Protein AF-A0A954A8N2-F1 (afdb_monomer_lite)

Sequence (70 aa):
MSLNFRDLMVIRGHYNPRLPLPVVPLSDAAGEIVEVGAEVTSSKPGDRVVTHFVVDWDRGPFRGEYLRTT

Secondary structure (DSSP, 8-state):
----HHHHHHHTTSS-TT--SS-------EEE-----TT--S--TT-EEE--SSTT--SSS--GGG----

Structure (mmCIF, N/CA/C/O backbone):
data_AF-A0A954A8N2-F1
#
_entry.id   AF-A0A954A8N2-F1
#
loop_
_atom_site.group_PDB
_atom_site.id
_atom_site.type_symbol
_atom_site.label_atom_id
_atom_site.label_alt_id
_atom_site.label_comp_id
_atom_site.label_asym_id
_atom_site.label_entity_id
_atom_site.label_seq_id
_atom_site.pdbx_PDB_ins_code
_atom_site.Cartn_x
_atom_site.Cartn_y
_atom_site.Cartn_z
_atom_site.occupancy
_atom_site.B_iso_or_equiv
_atom_site.auth_seq_id
_atom_site.auth_comp_id
_atom_site.auth_asym_id
_atom_site.auth_atom_id
_atom_site.pdbx_PDB_model_num
ATOM 1 N N . MET A 1 1 ? -3.240 11.325 -3.123 1.00 72.12 1 MET A N 1
ATOM 2 C CA . MET A 1 1 ? -2.758 10.523 -4.263 1.00 72.12 1 MET A CA 1
ATOM 3 C C . MET A 1 1 ? -1.666 11.316 -4.952 1.00 72.12 1 MET A C 1
ATOM 5 O O . MET A 1 1 ? -1.936 12.442 -5.357 1.00 72.12 1 MET A O 1
ATOM 9 N N . SER A 1 2 ? -0.455 10.770 -5.022 1.00 90.12 2 SER A N 1
ATOM 10 C CA . SER A 1 2 ? 0.660 11.326 -5.798 1.00 90.12 2 SER A CA 1
ATOM 11 C C . SER A 1 2 ? 1.049 10.339 -6.892 1.00 90.12 2 SER A C 1
ATOM 13 O O . SER A 1 2 ? 0.868 9.134 -6.742 1.00 90.12 2 SER A O 1
ATOM 15 N N . LEU A 1 3 ? 1.555 10.869 -8.003 1.00 94.25 3 LEU A N 1
ATOM 16 C CA . LEU A 1 3 ? 2.119 10.072 -9.084 1.00 94.25 3 LEU A CA 1
ATOM 17 C C . LEU A 1 3 ? 3.632 10.223 -9.064 1.00 94.25 3 LEU A C 1
ATOM 19 O O . LEU A 1 3 ? 4.152 11.336 -8.980 1.00 94.25 3 LEU A O 1
ATOM 23 N N . ASN A 1 4 ? 4.321 9.101 -9.195 1.00 94.25 4 ASN A N 1
ATOM 24 C CA . ASN A 1 4 ? 5.765 9.020 -9.290 1.00 94.25 4 ASN A CA 1
ATOM 25 C C . ASN A 1 4 ? 6.160 8.489 -10.672 1.00 94.25 4 ASN A C 1
ATOM 27 O O . ASN A 1 4 ? 5.449 7.697 -11.288 1.00 94.25 4 ASN A O 1
ATOM 31 N N . PHE A 1 5 ? 7.350 8.848 -11.159 1.00 94.75 5 PHE A N 1
ATOM 32 C CA . PHE A 1 5 ? 7.839 8.348 -12.453 1.00 94.75 5 PHE A CA 1
ATOM 33 C C . PHE A 1 5 ? 7.908 6.810 -12.510 1.00 94.75 5 PHE A C 1
ATOM 35 O O . PHE A 1 5 ? 7.662 6.202 -13.553 1.00 94.75 5 PHE A O 1
ATOM 42 N N . ARG A 1 6 ? 8.161 6.163 -11.365 1.00 92.12 6 ARG A N 1
ATOM 43 C CA . ARG A 1 6 ? 8.142 4.700 -11.241 1.00 92.12 6 ARG A CA 1
ATOM 44 C C . ARG A 1 6 ? 6.794 4.081 -11.599 1.00 92.12 6 ARG A C 1
ATOM 46 O O . ARG A 1 6 ? 6.777 2.956 -12.078 1.00 92.12 6 ARG A O 1
ATOM 53 N N . ASP A 1 7 ? 5.686 4.794 -11.418 1.00 93.81 7 ASP A N 1
ATOM 54 C CA . ASP A 1 7 ? 4.360 4.268 -11.738 1.00 93.81 7 ASP A CA 1
ATOM 55 C C . ASP A 1 7 ? 4.232 4.055 -13.248 1.00 93.81 7 ASP A C 1
ATOM 57 O O . ASP A 1 7 ? 3.766 3.009 -13.702 1.00 93.81 7 ASP A O 1
ATOM 61 N N . LEU A 1 8 ? 4.771 4.990 -14.038 1.00 94.75 8 LEU A N 1
ATOM 62 C CA . LEU A 1 8 ? 4.902 4.823 -15.482 1.00 94.75 8 LEU A CA 1
ATOM 63 C C . LEU A 1 8 ? 5.834 3.654 -15.826 1.00 94.75 8 LEU A C 1
ATOM 65 O O . LEU A 1 8 ? 5.522 2.871 -16.721 1.00 94.75 8 LEU A O 1
ATOM 69 N N . MET A 1 9 ? 6.956 3.504 -15.115 1.00 94.88 9 MET A N 1
ATOM 70 C CA . MET A 1 9 ? 7.868 2.374 -15.324 1.00 94.88 9 MET A CA 1
ATOM 71 C C . MET A 1 9 ? 7.209 1.023 -15.009 1.00 94.88 9 MET A C 1
ATOM 73 O O . MET A 1 9 ? 7.464 0.059 -15.725 1.00 94.88 9 MET A O 1
ATOM 77 N N . VAL A 1 10 ? 6.361 0.938 -13.977 1.00 93.88 10 VAL A N 1
ATOM 78 C CA . VAL A 1 10 ? 5.587 -0.268 -13.633 1.00 93.88 10 VAL A CA 1
ATOM 79 C C . VAL A 1 10 ? 4.606 -0.592 -14.754 1.00 93.88 10 VAL A C 1
ATOM 81 O O . VAL A 1 10 ? 4.623 -1.705 -15.269 1.00 93.88 10 VAL A O 1
ATOM 84 N N . ILE A 1 11 ? 3.821 0.392 -15.200 1.00 93.75 11 ILE A N 1
ATOM 85 C CA . ILE A 1 11 ? 2.826 0.210 -16.271 1.00 93.75 11 ILE A CA 1
ATOM 86 C C . ILE A 1 11 ? 3.490 -0.196 -17.596 1.00 93.75 11 ILE A C 1
ATOM 88 O O . ILE A 1 11 ? 2.929 -0.974 -18.362 1.00 93.75 11 ILE A O 1
ATOM 92 N N . ARG A 1 12 ? 4.699 0.305 -17.876 1.00 93.69 12 ARG A N 1
ATOM 93 C CA . ARG A 1 12 ? 5.482 -0.060 -19.069 1.00 93.69 12 ARG A CA 1
ATOM 94 C C . ARG A 1 12 ? 6.263 -1.371 -18.921 1.00 93.69 12 ARG A C 1
ATOM 96 O O . ARG A 1 12 ? 6.897 -1.788 -19.883 1.00 93.69 12 ARG A O 1
ATOM 103 N N . GLY A 1 13 ? 6.261 -2.001 -17.744 1.00 92.69 13 GLY A N 1
ATOM 104 C CA . GLY A 1 13 ? 7.041 -3.213 -17.467 1.00 92.69 13 GLY A CA 1
ATOM 105 C C . GLY A 1 13 ? 8.550 -2.979 -17.312 1.00 92.69 13 GLY A C 1
ATOM 106 O O . GLY A 1 13 ? 9.319 -3.930 -17.256 1.00 92.69 13 GLY A O 1
ATOM 107 N N . HIS A 1 14 ? 9.002 -1.727 -17.225 1.00 94.44 14 HIS A N 1
ATOM 108 C CA . HIS A 1 14 ? 10.418 -1.380 -17.060 1.00 94.44 14 HIS A CA 1
ATOM 109 C C . HIS A 1 14 ? 10.887 -1.455 -15.601 1.00 94.44 14 HIS A C 1
ATOM 111 O O . HIS A 1 14 ? 12.084 -1.553 -15.351 1.00 94.44 14 HIS A O 1
ATOM 117 N N . TYR A 1 15 ? 9.964 -1.370 -14.637 1.00 91.38 15 TYR A N 1
ATOM 118 C CA . TYR A 1 15 ? 10.305 -1.398 -13.210 1.00 91.38 15 TYR A CA 1
ATOM 119 C C . TYR A 1 15 ? 10.546 -2.822 -12.693 1.00 91.38 15 TYR A C 1
ATOM 121 O O . TYR A 1 15 ? 11.544 -3.085 -12.032 1.00 91.38 15 TYR A O 1
ATOM 129 N N . ASN A 1 16 ? 9.647 -3.748 -13.031 1.00 89.94 16 ASN A N 1
ATOM 130 C CA . ASN A 1 16 ? 9.823 -5.182 -12.829 1.00 89.94 16 ASN A CA 1
ATOM 131 C C . ASN A 1 16 ? 9.266 -5.905 -14.071 1.00 89.94 16 ASN A C 1
ATOM 133 O O . ASN A 1 16 ? 8.053 -6.090 -14.174 1.00 89.94 16 ASN A O 1
ATOM 137 N N . PRO A 1 17 ? 10.126 -6.319 -15.020 1.00 88.50 17 PRO A N 1
ATOM 138 C CA . PRO A 1 17 ? 9.694 -7.009 -16.240 1.00 88.50 17 PRO A CA 1
ATOM 139 C C . PRO A 1 17 ? 9.025 -8.368 -16.001 1.00 88.50 17 PRO A C 1
ATOM 141 O O . PRO A 1 17 ? 8.414 -8.919 -16.910 1.00 88.50 17 PRO A O 1
ATOM 144 N N . ARG A 1 18 ? 9.169 -8.930 -14.794 1.00 91.69 18 ARG A N 1
ATOM 145 C CA . ARG A 1 18 ? 8.589 -10.216 -14.383 1.00 91.69 18 ARG A CA 1
ATOM 146 C C . ARG A 1 18 ? 7.393 -10.042 -13.444 1.00 91.69 18 ARG A C 1
ATOM 148 O O . ARG A 1 18 ? 6.973 -11.021 -12.835 1.00 91.69 18 ARG A O 1
ATOM 155 N N . LEU A 1 19 ? 6.862 -8.823 -13.316 1.00 90.56 19 LEU A N 1
ATOM 156 C CA . LEU A 1 19 ? 5.705 -8.526 -12.477 1.00 90.56 19 LEU A CA 1
ATOM 157 C C . LEU A 1 19 ? 4.491 -9.355 -12.936 1.00 90.56 19 LEU A C 1
ATOM 159 O O . LEU A 1 19 ? 4.051 -9.190 -14.077 1.00 90.56 19 LEU A O 1
ATOM 163 N N . PRO A 1 20 ? 3.937 -10.234 -12.082 1.00 91.69 20 PRO A N 1
ATOM 164 C CA . PRO A 1 20 ? 2.739 -10.990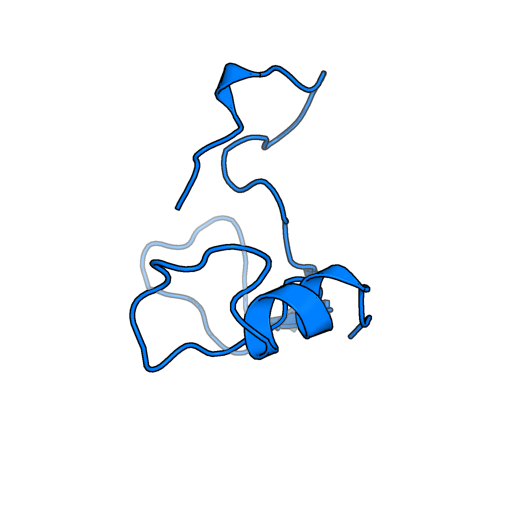 -12.423 1.00 91.69 20 PRO A CA 1
ATOM 165 C C . PRO A 1 20 ? 1.545 -10.061 -12.671 1.00 91.69 20 PRO A C 1
ATOM 167 O O . PRO A 1 20 ? 1.338 -9.095 -11.937 1.00 91.69 20 PRO A O 1
ATOM 170 N N . LEU A 1 21 ? 0.750 -10.366 -13.700 1.00 92.25 21 LEU A N 1
ATOM 171 C CA . LEU A 1 21 ? -0.457 -9.619 -14.062 1.00 92.25 21 LEU A CA 1
ATOM 172 C C . LEU A 1 21 ? -1.721 -10.456 -13.787 1.00 92.25 21 LEU A C 1
ATOM 174 O O . LEU A 1 21 ? -1.663 -11.681 -13.922 1.00 92.25 21 LEU A O 1
ATOM 178 N N . PRO A 1 22 ? -2.868 -9.823 -13.461 1.00 93.19 22 PRO A N 1
ATOM 179 C CA . PRO A 1 22 ? -3.106 -8.375 -13.399 1.00 93.19 22 PRO A CA 1
ATOM 180 C C . PRO A 1 22 ? -2.512 -7.712 -12.148 1.00 93.19 22 PRO A C 1
ATOM 182 O O . PRO A 1 22 ? -2.431 -8.327 -11.089 1.00 93.19 22 PRO A O 1
ATOM 185 N N . VAL A 1 23 ? -2.142 -6.434 -12.267 1.00 90.81 23 VAL A N 1
ATOM 186 C CA . VAL A 1 23 ? -1.623 -5.629 -11.153 1.00 90.81 23 VAL A CA 1
ATOM 187 C C . VAL A 1 23 ? -2.320 -4.271 -11.096 1.00 90.81 23 VAL A C 1
ATOM 189 O O . VAL A 1 23 ? -2.565 -3.649 -12.131 1.00 90.81 23 VAL A O 1
ATOM 192 N N . VAL A 1 24 ? -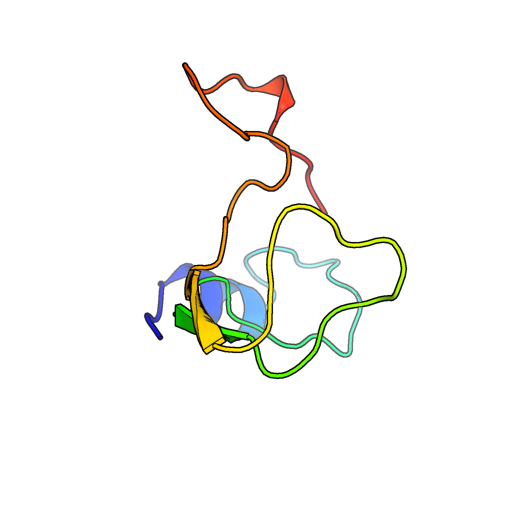2.627 -3.804 -9.886 1.00 92.56 24 VAL A N 1
ATOM 193 C CA . VAL A 1 24 ? -3.047 -2.420 -9.638 1.00 92.56 24 VAL A CA 1
ATOM 194 C C . VAL A 1 24 ? -1.776 -1.590 -9.415 1.00 92.56 24 VAL A C 1
ATOM 196 O O . VAL A 1 24 ? -1.020 -1.909 -8.497 1.00 92.56 24 VAL A O 1
ATOM 199 N N . PRO A 1 25 ? -1.476 -0.585 -10.259 1.00 90.94 25 PRO A N 1
ATOM 200 C CA . PRO A 1 25 ? -0.271 0.227 -10.112 1.00 90.94 25 PRO A CA 1
ATOM 201 C C . PRO A 1 25 ? -0.405 1.231 -8.954 1.00 90.94 25 PRO A C 1
ATOM 203 O O . PRO A 1 25 ? -1.447 1.305 -8.305 1.00 90.94 25 PRO A O 1
ATOM 206 N N . LEU A 1 26 ? 0.624 2.075 -8.798 1.00 92.56 26 LEU A N 1
ATOM 207 C CA . LEU A 1 26 ? 0.775 3.121 -7.776 1.00 92.56 26 LEU A CA 1
ATOM 208 C C . LEU A 1 26 ? 1.275 2.598 -6.426 1.00 92.56 26 LEU A C 1
ATOM 210 O O . LEU A 1 26 ? 1.150 1.422 -6.097 1.00 92.56 26 LEU A O 1
ATOM 214 N N . SER A 1 27 ? 1.876 3.496 -5.650 1.00 91.00 27 SER A N 1
ATOM 215 C CA . SER A 1 27 ? 2.343 3.197 -4.293 1.00 91.00 27 SER A CA 1
ATOM 216 C C . SER A 1 27 ? 1.921 4.210 -3.236 1.00 91.00 27 SER A C 1
ATOM 218 O O . SER A 1 27 ? 1.920 3.887 -2.048 1.00 91.00 27 SER A O 1
ATOM 220 N N . ASP A 1 28 ? 1.543 5.419 -3.651 1.00 94.00 28 ASP A N 1
ATOM 221 C CA . ASP A 1 28 ? 1.358 6.545 -2.744 1.00 94.00 28 ASP A CA 1
ATOM 222 C C . ASP A 1 28 ? -0.110 6.971 -2.692 1.00 94.00 28 ASP A C 1
ATOM 224 O O . ASP A 1 28 ? -0.693 7.471 -3.664 1.00 94.00 28 ASP A O 1
ATOM 228 N N . ALA A 1 29 ? -0.713 6.827 -1.518 1.00 94.94 29 ALA A N 1
ATOM 229 C CA . ALA A 1 29 ? -2.080 7.240 -1.269 1.00 94.94 29 ALA A CA 1
ATOM 230 C C . ALA A 1 29 ? -2.246 7.809 0.141 1.00 94.94 29 ALA A C 1
ATOM 232 O O . ALA A 1 29 ? -1.431 7.595 1.034 1.00 94.94 29 ALA A O 1
ATOM 233 N N . ALA A 1 30 ? -3.334 8.551 0.309 1.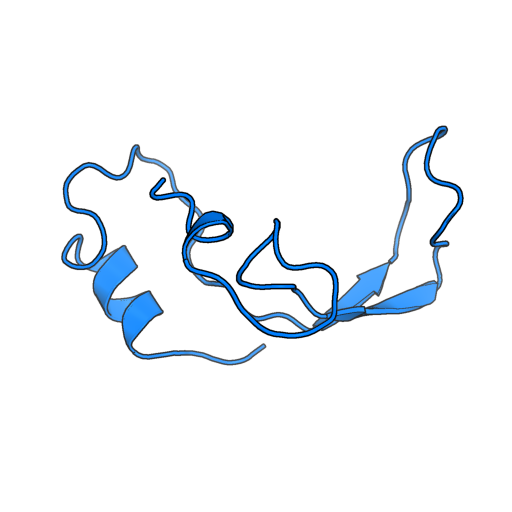00 96.94 30 ALA A N 1
ATOM 234 C CA . ALA A 1 30 ? -3.828 9.025 1.588 1.00 96.94 30 ALA A CA 1
ATOM 235 C C . ALA A 1 30 ? -5.343 8.840 1.589 1.00 96.94 30 ALA A C 1
ATOM 237 O O . ALA A 1 30 ? -5.969 8.971 0.532 1.00 96.94 30 ALA A O 1
ATOM 238 N N . GLY A 1 31 ? -5.920 8.550 2.746 1.00 97.19 31 GLY A N 1
ATOM 239 C CA . GLY A 1 31 ? -7.346 8.284 2.860 1.00 97.19 31 GLY A CA 1
ATOM 240 C C . GLY A 1 31 ? -7.806 8.161 4.302 1.00 97.19 31 GLY A C 1
ATOM 241 O O . GLY A 1 31 ? -7.072 8.484 5.236 1.00 97.19 31 GLY A O 1
ATOM 242 N N . GLU A 1 32 ? -9.035 7.695 4.454 1.00 98.31 32 GLU A N 1
ATOM 243 C CA . GLU A 1 32 ? -9.670 7.415 5.734 1.00 98.31 32 GLU A CA 1
ATOM 244 C C . GLU A 1 32 ? -9.983 5.921 5.813 1.00 98.31 32 GLU A C 1
ATOM 246 O O . GLU A 1 32 ? -10.399 5.316 4.821 1.00 98.31 32 GLU A O 1
ATOM 251 N N . ILE A 1 33 ? -9.763 5.316 6.978 1.00 98.38 33 ILE A N 1
ATOM 252 C CA . ILE A 1 33 ? -10.140 3.923 7.218 1.00 98.38 33 ILE A CA 1
ATOM 253 C C . ILE A 1 33 ? -11.667 3.824 7.264 1.00 98.38 33 ILE A C 1
ATOM 255 O O . ILE A 1 33 ? -12.305 4.483 8.080 1.00 98.38 33 ILE A O 1
ATOM 259 N N . VAL A 1 34 ? -12.251 2.967 6.427 1.00 98.44 34 VAL A N 1
ATOM 260 C CA . VAL A 1 34 ? -13.706 2.714 6.417 1.00 98.44 34 VAL A CA 1
ATOM 261 C C . VAL A 1 34 ? -14.100 1.482 7.235 1.00 98.44 34 VAL A C 1
ATOM 263 O O . VAL A 1 34 ? -15.199 1.429 7.773 1.00 98.44 34 VAL A O 1
ATOM 266 N N . GLU A 1 35 ? -13.194 0.512 7.368 1.00 98.31 35 GLU A N 1
ATOM 267 C CA . GLU A 1 35 ? -13.391 -0.742 8.099 1.00 98.31 35 GLU A CA 1
ATOM 268 C C . GLU A 1 35 ? -12.024 -1.336 8.487 1.00 98.31 35 GLU A C 1
ATOM 270 O O . GLU A 1 35 ? -11.016 -1.058 7.832 1.00 98.31 35 GLU A O 1
ATOM 275 N N . VAL A 1 36 ? -11.977 -2.149 9.547 1.00 98.44 36 VAL A N 1
ATOM 276 C CA . VAL A 1 36 ? -10.788 -2.909 9.968 1.00 98.44 36 VAL A CA 1
ATOM 277 C C . VAL A 1 36 ? -11.163 -4.358 10.285 1.00 98.44 36 VAL A C 1
ATOM 279 O O . VAL A 1 36 ? -12.295 -4.639 10.671 1.00 98.44 36 VAL A O 1
ATOM 282 N N . GLY A 1 37 ? -10.209 -5.282 10.148 1.00 98.12 37 GLY A N 1
ATOM 283 C CA . GLY A 1 37 ? -10.403 -6.680 10.546 1.00 98.12 37 GLY A CA 1
ATOM 284 C C . GLY A 1 37 ? -10.485 -6.860 12.067 1.00 98.12 37 GLY A C 1
ATOM 285 O O . GLY A 1 37 ? -9.979 -6.033 12.823 1.00 98.12 37 GLY A O 1
ATOM 286 N N . ALA A 1 38 ? -11.069 -7.974 12.518 1.00 97.81 38 ALA A N 1
ATOM 287 C CA . ALA A 1 38 ? -11.345 -8.237 13.937 1.00 97.81 38 ALA A CA 1
ATOM 288 C C . ALA A 1 38 ? -10.100 -8.248 14.849 1.00 97.81 38 ALA A C 1
ATOM 290 O O . ALA A 1 38 ? -10.208 -7.971 16.040 1.00 97.81 38 ALA A O 1
ATOM 291 N N . GLU A 1 39 ? -8.925 -8.560 14.301 1.00 98.25 39 GLU A N 1
ATOM 292 C CA . GLU A 1 39 ? -7.663 -8.633 15.051 1.00 98.25 39 GLU A CA 1
ATOM 293 C C . GLU A 1 39 ? -6.861 -7.317 15.027 1.00 98.25 39 GLU A C 1
ATOM 295 O O . GLU A 1 39 ? -5.808 -7.211 15.658 1.00 98.25 39 GLU A O 1
ATOM 300 N N . VAL A 1 40 ? -7.335 -6.291 14.310 1.00 97.62 40 VAL A N 1
ATOM 301 C CA . VAL A 1 40 ? -6.655 -4.993 14.235 1.00 97.62 40 VAL A CA 1
ATOM 302 C C . VAL A 1 40 ? -6.889 -4.216 15.529 1.00 97.62 40 VAL A C 1
ATOM 304 O O . VAL A 1 40 ? -8.018 -3.892 15.882 1.00 97.62 40 VAL A O 1
ATOM 307 N N . THR A 1 41 ? -5.805 -3.876 16.228 1.00 96.38 41 THR A N 1
ATOM 308 C CA . THR A 1 41 ? -5.852 -3.156 17.518 1.00 96.38 41 THR A CA 1
ATOM 309 C C . THR A 1 41 ? -5.235 -1.759 17.467 1.00 96.38 41 THR A C 1
ATOM 311 O O . THR A 1 41 ? -5.443 -0.956 18.373 1.00 96.38 41 THR A O 1
ATOM 314 N N . SER A 1 42 ? -4.482 -1.445 16.411 1.00 94.31 42 SER A N 1
ATOM 315 C CA . SER A 1 42 ? -3.696 -0.212 16.278 1.00 94.31 42 SER A CA 1
ATOM 316 C C . SER A 1 42 ? -4.364 0.881 15.437 1.00 94.31 42 SER A C 1
ATOM 318 O O . SER A 1 42 ? -3.805 1.969 15.300 1.00 94.31 42 SER A O 1
ATOM 320 N N . SER A 1 43 ? -5.526 0.617 14.837 1.00 96.69 43 SER A N 1
ATOM 321 C CA . SER A 1 43 ? -6.226 1.553 13.946 1.00 96.69 43 SER A CA 1
ATOM 322 C C . SER A 1 43 ? -7.736 1.330 13.993 1.00 96.69 43 SER A C 1
ATOM 324 O O . SER A 1 43 ? -8.185 0.229 14.312 1.00 96.69 43 SER A O 1
ATOM 326 N N . LYS A 1 44 ? -8.523 2.360 13.669 1.00 98.06 44 LYS A N 1
ATOM 327 C CA . LYS A 1 44 ? -9.995 2.304 13.673 1.00 98.06 44 LYS A CA 1
ATOM 328 C C . LYS A 1 44 ? -10.612 3.057 12.486 1.00 98.06 44 LYS A C 1
ATOM 330 O O . LYS A 1 44 ? -9.956 3.944 11.933 1.00 98.06 44 LYS A O 1
ATOM 335 N N . PRO A 1 45 ? -11.876 2.762 12.116 1.00 98.50 45 PRO A N 1
ATOM 336 C CA . PRO A 1 45 ? -12.606 3.574 11.150 1.00 98.50 45 PRO A CA 1
ATOM 337 C C . PRO A 1 45 ? -12.595 5.063 11.519 1.00 98.50 45 PRO A C 1
ATOM 339 O O . PRO A 1 45 ? -12.695 5.416 12.697 1.00 98.50 45 PRO A O 1
ATOM 342 N N . GLY A 1 46 ? -12.451 5.927 10.517 1.00 98.44 46 GLY A N 1
ATOM 343 C CA . GLY A 1 46 ? -12.307 7.374 10.682 1.00 98.44 46 GLY A CA 1
ATOM 344 C C . GLY A 1 46 ? -10.864 7.870 10.841 1.00 98.44 46 GLY A C 1
ATOM 345 O O . GLY A 1 46 ? -10.615 9.070 10.702 1.00 98.44 46 GLY A O 1
ATOM 346 N N . ASP A 1 47 ? -9.890 6.991 11.111 1.00 98.56 47 ASP A N 1
ATOM 347 C CA . ASP A 1 47 ? -8.486 7.406 11.172 1.00 98.56 47 ASP A CA 1
ATOM 348 C C . ASP A 1 47 ? -7.990 7.815 9.773 1.00 98.56 47 ASP A C 1
ATOM 350 O O . ASP A 1 47 ? -8.210 7.119 8.777 1.00 98.56 47 ASP A O 1
ATOM 354 N N . ARG A 1 48 ? -7.279 8.947 9.704 1.00 98.19 48 ARG A N 1
ATOM 355 C CA . ARG A 1 48 ? -6.591 9.400 8.488 1.00 98.19 48 ARG A CA 1
ATOM 356 C C . ARG A 1 48 ? -5.253 8.691 8.361 1.00 98.19 48 ARG A C 1
ATOM 358 O O . ARG A 1 48 ? -4.452 8.718 9.293 1.00 98.19 48 ARG A O 1
ATOM 365 N N . VAL A 1 49 ? -4.990 8.120 7.195 1.00 96.88 49 VAL A N 1
ATOM 366 C CA . VAL A 1 49 ? -3.810 7.288 6.943 1.00 96.88 49 VAL A CA 1
ATOM 367 C C . VAL A 1 49 ? -3.142 7.630 5.619 1.00 96.88 49 VAL A C 1
ATOM 369 O O . VAL A 1 49 ? -3.752 8.218 4.723 1.00 96.88 49 VAL A O 1
ATOM 372 N N . VAL A 1 50 ? -1.876 7.235 5.503 1.00 95.06 50 VAL A N 1
ATOM 373 C CA . VAL A 1 50 ? -1.075 7.277 4.275 1.00 95.06 50 VAL A CA 1
ATOM 374 C C . VAL A 1 50 ? -0.425 5.916 4.043 1.00 95.06 50 VAL A C 1
ATOM 376 O O . VAL A 1 50 ? -0.257 5.144 4.987 1.00 95.06 50 VAL A O 1
ATOM 379 N N . THR A 1 51 ? -0.075 5.601 2.798 1.00 93.00 51 THR A N 1
ATOM 380 C CA . THR A 1 51 ? 0.650 4.364 2.478 1.00 93.00 51 THR A CA 1
ATOM 381 C C . THR A 1 51 ? 2.118 4.442 2.896 1.00 93.00 51 THR A C 1
ATOM 383 O O . THR A 1 51 ? 2.720 5.515 2.929 1.00 93.00 51 THR A O 1
ATOM 386 N N . HIS A 1 52 ? 2.705 3.279 3.191 1.00 91.56 52 HIS A N 1
ATOM 387 C CA . HIS A 1 52 ? 4.111 3.139 3.559 1.00 91.56 52 HIS A CA 1
ATOM 388 C C . HIS A 1 52 ? 4.855 2.318 2.505 1.00 91.56 52 HIS A C 1
ATOM 390 O O . HIS A 1 52 ? 4.611 1.121 2.362 1.00 91.56 52 HIS A O 1
ATOM 396 N N . PHE A 1 53 ? 5.731 2.969 1.735 1.00 89.62 53 PHE A N 1
ATOM 397 C CA . PHE A 1 53 ? 6.337 2.376 0.535 1.00 89.62 53 PHE A CA 1
ATOM 398 C C . PHE A 1 53 ? 7.217 1.152 0.832 1.00 89.62 53 PHE A C 1
ATOM 400 O O . PHE A 1 53 ? 7.195 0.174 0.087 1.00 89.62 53 PHE A O 1
ATOM 407 N N . VAL A 1 54 ? 7.993 1.200 1.919 1.00 91.25 54 VAL A N 1
ATOM 408 C CA . VAL A 1 54 ? 8.884 0.107 2.336 1.00 91.25 54 VAL A CA 1
ATOM 409 C C . VAL A 1 54 ? 8.289 -0.563 3.567 1.00 91.25 54 VAL A C 1
ATOM 411 O O . VAL A 1 54 ? 8.600 -0.179 4.688 1.00 91.25 54 VAL A O 1
ATOM 414 N N . VAL A 1 55 ? 7.426 -1.555 3.343 1.00 88.12 55 VAL A N 1
ATOM 415 C CA . VAL A 1 55 ? 6.589 -2.200 4.376 1.00 88.12 55 VAL A CA 1
ATOM 416 C C . VAL A 1 55 ? 7.372 -2.603 5.634 1.00 88.12 55 VAL A C 1
ATOM 418 O O . VAL A 1 55 ? 6.898 -2.363 6.739 1.00 88.12 55 VAL A O 1
ATOM 421 N N . ASP A 1 56 ? 8.580 -3.148 5.475 1.00 90.81 56 ASP A N 1
ATOM 422 C CA . ASP A 1 56 ? 9.397 -3.655 6.588 1.00 90.81 56 ASP A CA 1
ATOM 423 C C . ASP A 1 56 ? 10.165 -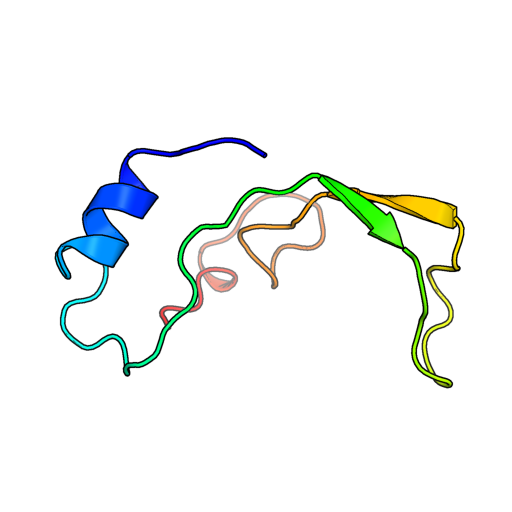2.573 7.367 1.00 90.81 56 ASP A C 1
ATOM 425 O O . ASP A 1 56 ? 10.768 -2.869 8.397 1.00 90.81 56 ASP A O 1
ATOM 429 N N . TRP A 1 57 ? 10.175 -1.326 6.893 1.00 93.81 57 TRP A N 1
ATOM 430 C CA . TRP A 1 57 ? 10.877 -0.227 7.553 1.00 93.81 57 TRP A CA 1
ATOM 431 C C . TRP A 1 57 ? 9.920 0.587 8.432 1.00 93.81 57 TRP A C 1
ATOM 433 O O . TRP A 1 57 ? 9.512 1.680 8.056 1.00 93.81 57 TRP A O 1
ATOM 443 N N . ASP A 1 58 ? 9.531 0.068 9.597 1.00 90.56 58 ASP A N 1
ATOM 444 C CA . ASP A 1 58 ? 8.520 0.712 10.454 1.00 90.56 58 ASP A CA 1
ATOM 445 C C . ASP A 1 58 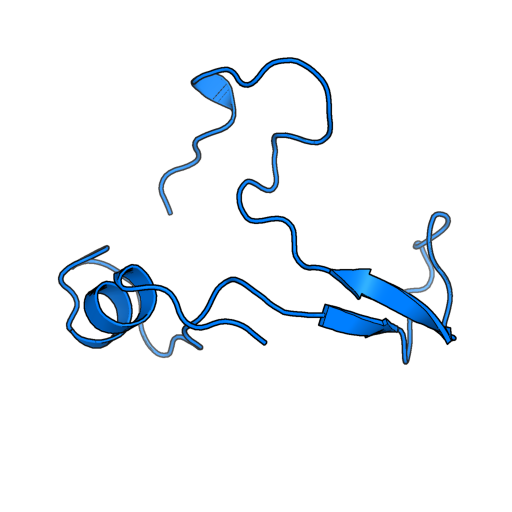? 8.982 2.061 11.042 1.00 90.56 58 ASP A C 1
ATOM 447 O O . ASP A 1 58 ? 8.201 3.011 11.124 1.00 90.56 58 ASP A O 1
ATOM 451 N N . ARG A 1 59 ? 10.247 2.156 11.468 1.00 91.62 59 ARG A N 1
ATOM 452 C CA . ARG A 1 59 ? 10.849 3.356 12.071 1.00 91.62 59 ARG A CA 1
ATOM 453 C C . ARG A 1 59 ? 12.373 3.269 12.140 1.00 91.62 59 ARG A C 1
ATOM 455 O O . ARG A 1 59 ? 12.990 2.231 11.924 1.00 91.62 59 ARG A O 1
ATOM 462 N N . GLY A 1 60 ? 12.993 4.388 12.513 1.00 94.00 60 GLY A N 1
ATOM 463 C CA . GLY A 1 60 ? 14.437 4.480 12.727 1.00 94.00 60 GLY A CA 1
ATOM 464 C C . GLY A 1 60 ? 15.242 4.574 11.426 1.00 94.00 60 GLY A C 1
ATOM 465 O O . GLY A 1 60 ? 14.676 4.821 10.362 1.00 94.00 60 GLY A O 1
ATOM 466 N N . PRO A 1 61 ? 16.576 4.432 11.489 1.00 95.88 61 PRO A N 1
ATOM 467 C CA . PRO A 1 61 ? 17.428 4.531 10.311 1.00 95.88 61 PRO A CA 1
ATOM 468 C C . PRO A 1 61 ? 17.110 3.443 9.286 1.00 95.88 61 PRO A C 1
ATOM 470 O O . PRO A 1 61 ? 16.950 2.273 9.636 1.00 95.88 61 PRO A O 1
ATOM 473 N N . PHE A 1 62 ? 17.074 3.830 8.014 1.00 93.50 62 PHE A N 1
ATOM 474 C CA . PHE A 1 62 ? 16.911 2.892 6.913 1.00 93.50 62 PHE A CA 1
ATOM 475 C C . PHE A 1 62 ? 18.121 1.952 6.799 1.00 93.50 62 PHE A C 1
ATOM 477 O O . PHE A 1 62 ? 19.271 2.378 6.927 1.00 93.50 62 PHE A O 1
ATOM 484 N N . ARG A 1 63 ? 17.859 0.672 6.523 1.00 93.31 63 ARG A N 1
ATOM 485 C CA . ARG A 1 63 ? 18.857 -0.381 6.314 1.00 93.31 63 ARG A CA 1
ATOM 486 C C . ARG A 1 63 ? 18.493 -1.187 5.073 1.00 93.31 63 ARG A C 1
ATOM 488 O O . ARG A 1 63 ? 17.320 -1.348 4.754 1.00 93.31 63 ARG A O 1
ATOM 495 N N . GLY A 1 64 ? 19.506 -1.724 4.394 1.00 90.81 64 GLY A N 1
ATOM 496 C CA . GLY A 1 64 ? 19.306 -2.499 3.164 1.00 90.81 64 GLY A CA 1
ATOM 497 C C . GLY A 1 64 ? 18.434 -3.747 3.347 1.00 90.81 64 GLY A C 1
ATOM 498 O O . GLY A 1 64 ? 17.783 -4.163 2.398 1.00 90.81 64 GLY A O 1
ATOM 499 N N . GLU A 1 65 ? 18.365 -4.297 4.562 1.00 90.50 65 GLU A N 1
ATOM 500 C CA . GLU A 1 65 ? 17.549 -5.474 4.897 1.00 90.50 65 GLU A CA 1
ATOM 501 C C . GLU A 1 65 ? 16.038 -5.268 4.696 1.00 90.50 65 GLU A C 1
ATOM 503 O O . GLU A 1 65 ? 15.324 -6.237 4.461 1.00 90.50 65 GLU A O 1
ATOM 508 N N . TYR A 1 66 ? 15.552 -4.021 4.722 1.00 90.75 66 TYR A N 1
ATOM 509 C CA . TYR A 1 66 ? 14.131 -3.712 4.523 1.00 90.75 66 TYR A CA 1
ATOM 510 C C . TYR A 1 66 ? 13.700 -3.753 3.050 1.00 90.75 66 TYR A C 1
ATOM 512 O O . TYR A 1 66 ? 12.505 -3.773 2.749 1.00 90.75 66 TYR A O 1
ATOM 520 N N . LEU A 1 67 ? 14.651 -3.736 2.108 1.00 85.06 67 LEU A N 1
ATOM 521 C CA . LEU A 1 67 ? 14.349 -3.813 0.681 1.00 85.06 67 LEU A CA 1
ATOM 522 C C . LEU A 1 67 ? 14.023 -5.254 0.300 1.00 85.06 67 LEU A C 1
ATOM 524 O O . LEU A 1 67 ? 14.893 -6.017 -0.119 1.00 85.06 67 LEU A O 1
ATOM 528 N N . ARG A 1 68 ? 12.741 -5.614 0.380 1.00 72.06 68 ARG A N 1
ATOM 529 C CA . ARG A 1 68 ? 12.237 -6.800 -0.313 1.00 72.06 68 ARG A CA 1
ATOM 530 C C . ARG A 1 68 ? 11.982 -6.461 -1.773 1.00 72.06 68 ARG A C 1
ATOM 532 O O . ARG A 1 68 ? 11.145 -5.621 -2.092 1.00 72.06 68 ARG A O 1
ATOM 539 N N . THR A 1 69 ? 12.695 -7.130 -2.667 1.00 57.47 69 THR A N 1
ATOM 540 C CA . THR A 1 69 ? 12.341 -7.167 -4.086 1.00 57.47 69 THR A CA 1
ATOM 541 C C . THR A 1 69 ? 11.147 -8.098 -4.271 1.00 57.47 69 THR A C 1
ATOM 543 O O . THR A 1 69 ? 11.278 -9.302 -4.043 1.00 57.47 69 THR A O 1
ATOM 546 N N . THR A 1 70 ? 9.999 -7.534 -4.649 1.00 58.09 70 THR A N 1
ATOM 547 C CA . THR A 1 70 ? 8.882 -8.272 -5.254 1.00 58.09 70 THR A CA 1
ATOM 548 C C . THR A 1 70 ? 9.149 -8.577 -6.722 1.00 58.09 70 THR A C 1
ATOM 550 O O . THR A 1 70 ? 9.862 -7.790 -7.389 1.00 58.09 70 THR A O 1
#

Foldseek 3Di:
DDDDPVQVCVVVCNNPVPDDDDDDTDFWDKDFDCDDDPPDDPDDGGDIDIGDRQVQCPDDDDDPVSDDDD

Radius of gyration: 14.92 Å; chains: 1; bounding box: 33×22×37 Å

pLDDT: mean 92.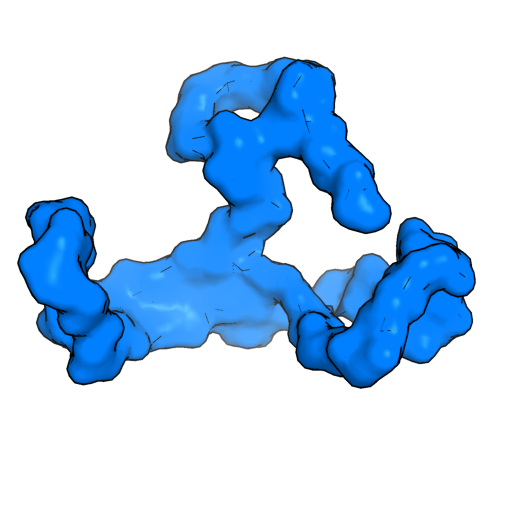23, std 7.57, range [57.47, 98.56]